Protein AF-A0A397CL98-F1 (afdb_monomer)

Solvent-accessible surface area (backbone atoms only — not comparable to full-atom values): 9463 Å² total; per-residue (Å²): 131,86,82,79,56,64,65,57,52,52,51,52,53,51,54,53,50,52,51,52,50,52,53,60,69,36,34,43,101,86,71,46,65,64,51,62,46,59,62,21,49,86,88,75,56,72,66,56,53,56,54,52,72,75,41,52,85,36,77,77,24,43,68,88,58,95,67,61,66,37,51,38,57,26,44,40,33,46,74,72,72,48,72,90,75,90,70,46,48,101,85,51,14,44,24,56,28,66,40,24,61,66,51,44,33,67,47,79,91,49,62,74,60,44,72,72,39,80,72,48,70,51,60,82,86,41,65,83,42,40,43,97,54,18,61,32,94,78,51,77,39,61,12,85,70,87,53,71,67,50,51,44,57,73,71,70,69,120

pLDDT: mean 80.22, std 13.18, range [47.88, 97.62]

Secondary structure (DSSP, 8-state):
-----HHHHHHHHHHHHHHHHHHHHHB-TTS-B----STT-----HHHHHHHHTTTTSGGG-TTS---HHHHHHHHHHHTT--PPP---TT--BSEESS-HHHHHHS---HHHHHHSTTS---SS-----GGGSB-TT--EESS-S-HHHHHHHHT--

InterPro domains:
  IPR026050 C1GALT1/C1GALT1-specific chaperone 1 [PTHR23033] (35-146)

Sequence (158 aa):
MPRDYRLLIILFIALTMSLQHQIESAKSGTGGLYYTPGGGGYAFNAAYLSAITQVLDEPFCIPNAVVPDDWAVSFCMLHLQVVPQDTRDGVGRERFHQYSPEQVYYWPNDTDVLDRQNWHSDHVGIGWKNGSECCAADSVTFHYVHDMALVEAYLYNT

Radius of gyration: 19.06 Å; Cα contacts (8 Å, |Δi|>4): 193; chains: 1; bounding box: 42×46×55 Å

Mean predicted aligned error: 8.16 Å

Structure (mmCIF, N/CA/C/O backbone):
data_AF-A0A397CL98-F1
#
_entry.id   AF-A0A397CL98-F1
#
loop_
_atom_site.group_PDB
_atom_site.id
_atom_site.type_symbol
_atom_site.label_atom_id
_atom_site.label_alt_id
_atom_site.label_comp_id
_atom_site.label_asym_id
_atom_site.label_entity_id
_atom_site.label_seq_id
_atom_site.pdbx_PDB_ins_code
_atom_site.Cartn_x
_atom_site.Cartn_y
_atom_site.Cartn_z
_atom_site.occupancy
_atom_site.B_iso_or_equiv
_atom_site.auth_seq_id
_atom_site.auth_comp_id
_atom_site.auth_asym_id
_atom_site.auth_atom_id
_atom_site.pdbx_PDB_model_num
ATOM 1 N N . MET A 1 1 ? -23.440 32.693 29.948 1.00 47.88 1 MET A N 1
ATOM 2 C CA . MET A 1 1 ? -23.201 31.282 30.321 1.00 47.88 1 MET A CA 1
ATOM 3 C C . MET A 1 1 ? -21.717 30.996 30.148 1.00 47.88 1 MET A C 1
ATOM 5 O O . MET A 1 1 ? -21.224 31.246 29.053 1.00 47.88 1 MET A O 1
ATOM 9 N N . PRO A 1 2 ? -20.986 30.559 31.185 1.00 56.22 2 PRO A N 1
ATOM 10 C CA . PRO A 1 2 ? -19.612 30.105 31.008 1.00 56.22 2 PRO A CA 1
ATOM 11 C C . PRO A 1 2 ? -19.619 28.793 30.213 1.00 56.22 2 PRO A C 1
ATOM 13 O O . PRO A 1 2 ? -20.381 27.884 30.536 1.00 56.22 2 PRO A O 1
ATOM 16 N N . ARG A 1 3 ? -18.812 28.706 29.152 1.00 63.59 3 ARG A N 1
ATOM 17 C CA . ARG A 1 3 ? -18.577 27.446 28.436 1.00 63.59 3 ARG A CA 1
ATOM 18 C C . ARG A 1 3 ? -17.635 26.600 29.289 1.00 63.59 3 ARG A C 1
ATOM 20 O O . ARG A 1 3 ? -16.502 27.009 29.531 1.00 63.59 3 ARG A O 1
ATOM 27 N N . ASP A 1 4 ? -18.120 25.467 29.782 1.00 72.75 4 ASP A N 1
ATOM 28 C CA . ASP A 1 4 ? -17.290 24.494 30.485 1.00 72.75 4 ASP A CA 1
ATOM 29 C C . ASP A 1 4 ? -16.466 23.704 29.460 1.00 72.75 4 ASP A C 1
ATOM 31 O O . ASP A 1 4 ? -16.960 22.803 28.785 1.00 72.75 4 ASP A O 1
ATOM 35 N N . TYR A 1 5 ? -15.201 24.091 29.306 1.00 79.81 5 TYR A N 1
ATOM 36 C CA . TYR A 1 5 ? -14.266 23.446 28.384 1.00 79.81 5 TYR A CA 1
ATOM 37 C C . TYR A 1 5 ? -13.612 22.188 28.971 1.00 79.81 5 TYR A C 1
ATOM 39 O O . TYR A 1 5 ? -12.845 21.531 28.271 1.00 79.81 5 TYR A O 1
ATOM 47 N N . ARG A 1 6 ? -13.889 21.816 30.230 1.00 77.62 6 ARG A N 1
ATOM 48 C CA . ARG A 1 6 ? -13.244 20.654 30.868 1.00 77.62 6 ARG A CA 1
ATOM 49 C C . ARG A 1 6 ? -13.551 19.357 30.132 1.00 77.62 6 ARG A C 1
ATOM 51 O O . ARG A 1 6 ? -12.647 18.559 29.914 1.00 77.62 6 ARG A O 1
ATOM 58 N N . LEU A 1 7 ? -14.798 19.179 29.696 1.00 72.75 7 LEU A N 1
ATOM 59 C CA . LEU A 1 7 ? -15.212 17.989 28.953 1.00 72.75 7 LEU A CA 1
ATOM 60 C C . LEU A 1 7 ? -14.533 17.912 27.575 1.00 72.75 7 LEU A C 1
ATOM 62 O O . LEU A 1 7 ? -14.081 16.846 27.178 1.00 72.75 7 LEU A O 1
ATOM 66 N N . LEU A 1 8 ? -14.393 19.053 26.890 1.00 72.31 8 LEU A N 1
ATOM 67 C CA . LEU A 1 8 ? -13.680 19.166 25.612 1.00 72.31 8 LEU A CA 1
ATOM 68 C C . LEU A 1 8 ? -12.190 18.828 25.750 1.00 72.31 8 LEU A C 1
ATOM 70 O O . LEU A 1 8 ? -11.649 18.106 24.919 1.00 72.31 8 LEU A O 1
ATOM 74 N N . ILE A 1 9 ? -11.539 19.309 26.813 1.00 73.50 9 ILE A N 1
ATOM 75 C CA . ILE A 1 9 ? -10.124 19.019 27.084 1.00 73.50 9 ILE A CA 1
ATOM 76 C C . ILE A 1 9 ? -9.924 17.526 27.372 1.00 73.50 9 ILE A C 1
ATOM 78 O O . ILE A 1 9 ? -9.005 16.919 26.829 1.00 73.50 9 ILE A O 1
ATOM 82 N N . ILE A 1 10 ? -10.797 16.915 28.180 1.00 73.50 10 ILE A N 1
ATOM 83 C CA . ILE A 1 10 ? -10.727 15.479 28.489 1.00 73.50 10 ILE A CA 1
ATOM 84 C C . ILE A 1 10 ? -10.936 14.635 27.224 1.00 73.50 10 ILE A C 1
ATOM 86 O O . ILE A 1 10 ? -10.177 13.694 26.999 1.00 73.50 10 ILE A O 1
ATOM 90 N N . LEU A 1 11 ? -11.910 14.988 26.375 1.00 70.31 11 LEU A N 1
ATOM 91 C CA . LEU A 1 11 ? -12.154 14.283 25.112 1.00 70.31 11 LEU A CA 1
ATOM 92 C C . LEU A 1 11 ? -10.944 14.361 24.173 1.00 70.31 11 LEU A C 1
ATOM 94 O O . LEU A 1 11 ? -10.556 13.359 23.580 1.00 70.31 11 LEU A O 1
ATOM 98 N N . PHE A 1 12 ? -10.332 15.543 24.064 1.00 74.12 12 PHE A N 1
ATOM 99 C CA . PHE A 1 12 ? -9.160 15.749 23.219 1.00 74.12 12 PHE A CA 1
ATOM 100 C C . PHE A 1 12 ? -7.965 14.913 23.693 1.00 74.12 12 PHE A C 1
ATOM 102 O O . PHE A 1 12 ? -7.323 14.256 22.881 1.00 74.12 12 PHE A O 1
ATOM 109 N N . ILE A 1 13 ? -7.704 14.875 25.005 1.00 71.50 13 ILE A N 1
ATOM 110 C CA . ILE A 1 13 ? -6.638 14.044 25.588 1.00 71.50 13 ILE A CA 1
ATOM 111 C C . ILE A 1 13 ? -6.911 12.550 25.353 1.00 71.50 13 ILE A C 1
ATOM 113 O O . ILE A 1 13 ? -6.000 11.802 25.012 1.00 71.50 13 ILE A O 1
ATOM 117 N N . ALA A 1 14 ? -8.158 12.098 25.502 1.00 71.75 14 ALA A N 1
ATOM 118 C CA . ALA A 1 14 ? -8.506 10.695 25.282 1.00 71.75 14 ALA A CA 1
ATOM 119 C C . ALA A 1 14 ? -8.302 10.264 23.816 1.00 71.75 14 ALA A C 1
ATOM 121 O O . ALA A 1 14 ? -7.757 9.189 23.561 1.00 71.75 14 ALA A O 1
ATOM 122 N N . LEU A 1 15 ? -8.684 11.114 22.857 1.00 70.50 15 LEU A N 1
ATOM 123 C CA . LEU A 1 15 ? -8.488 10.859 21.426 1.00 70.50 15 LEU A CA 1
ATOM 124 C C . LEU A 1 15 ? -7.002 10.796 21.053 1.00 70.50 15 LEU A C 1
ATOM 126 O O . LEU A 1 15 ? -6.589 9.886 20.336 1.00 70.50 15 LEU A O 1
ATOM 130 N N . THR A 1 16 ? -6.181 11.715 21.570 1.00 74.06 16 THR A N 1
ATOM 131 C CA . THR A 1 16 ? -4.738 11.714 21.285 1.00 74.06 16 THR A CA 1
ATOM 132 C C . THR A 1 16 ? -4.028 10.518 21.913 1.00 74.06 16 THR A C 1
ATOM 134 O O . THR A 1 16 ? -3.159 9.927 21.276 1.00 74.06 16 THR A O 1
ATOM 137 N N . MET A 1 17 ? -4.428 10.098 23.117 1.00 77.44 17 MET A N 1
ATOM 138 C CA . MET A 1 17 ? -3.903 8.881 23.744 1.00 77.44 17 MET A CA 1
ATOM 139 C C . MET A 1 17 ? -4.281 7.613 22.971 1.00 77.44 17 MET A C 1
ATOM 141 O O . MET A 1 17 ? -3.441 6.731 22.807 1.00 77.44 17 MET A O 1
ATOM 145 N N . SER A 1 18 ? -5.523 7.523 22.483 1.00 75.62 18 SER A N 1
ATOM 146 C CA . SER A 1 18 ? -5.988 6.393 21.672 1.00 75.62 18 SER A CA 1
ATOM 147 C C . SER A 1 18 ? -5.204 6.279 20.364 1.00 75.62 18 SER A C 1
ATOM 149 O O . SER A 1 18 ? -4.718 5.196 20.044 1.00 75.62 18 SER A O 1
ATOM 151 N N . LEU A 1 19 ? -5.004 7.400 19.664 1.00 79.50 19 LEU A N 1
ATOM 152 C CA . LEU A 1 19 ? -4.191 7.442 18.453 1.00 79.50 19 LEU A CA 1
ATOM 153 C C . LEU A 1 19 ? -2.742 7.029 18.730 1.00 79.50 19 LEU A C 1
ATOM 155 O O . LEU A 1 19 ? -2.212 6.171 18.030 1.00 79.50 19 LEU A O 1
ATOM 159 N N . GLN A 1 20 ? -2.111 7.593 19.766 1.00 81.75 20 GLN A N 1
ATOM 160 C CA . GLN A 1 20 ? -0.733 7.241 20.107 1.00 81.75 20 GLN A CA 1
ATOM 161 C C . GLN A 1 20 ? -0.606 5.745 20.400 1.00 81.75 20 GLN A C 1
ATOM 163 O O . GLN A 1 20 ? 0.333 5.113 19.934 1.00 81.75 20 GLN A O 1
ATOM 168 N N . HIS A 1 21 ? -1.563 5.164 21.127 1.00 83.88 21 HIS A N 1
ATOM 169 C CA . HIS A 1 21 ? -1.554 3.736 21.417 1.00 83.88 21 HIS A CA 1
ATOM 170 C C . HIS A 1 21 ? -1.635 2.873 20.150 1.00 83.88 21 HIS A C 1
ATOM 172 O O . HIS A 1 21 ? -0.887 1.904 20.058 1.00 83.88 21 HIS A O 1
ATOM 178 N N . GLN A 1 22 ? -2.477 3.234 19.171 1.00 80.62 22 GLN A N 1
ATOM 179 C CA . GLN A 1 22 ? -2.541 2.514 17.888 1.00 80.62 22 GLN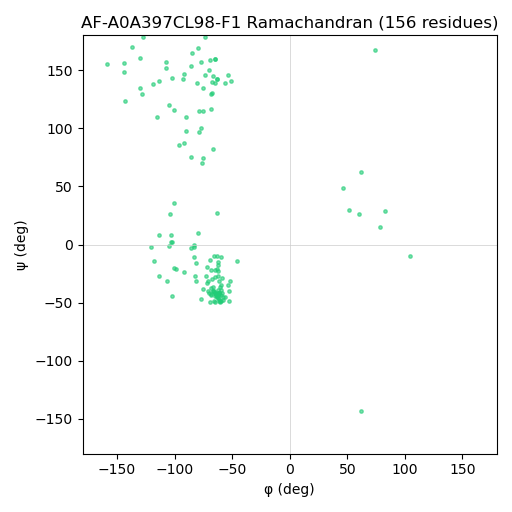 A CA 1
ATOM 180 C C . GLN A 1 22 ? -1.259 2.670 17.067 1.00 80.62 22 GLN A C 1
ATOM 182 O O . GLN A 1 22 ? -0.771 1.708 16.487 1.00 80.62 22 GLN A O 1
ATOM 187 N N . ILE A 1 23 ? -0.668 3.865 17.056 1.00 78.38 23 ILE A N 1
ATOM 188 C CA . ILE A 1 23 ? 0.617 4.086 16.389 1.00 78.38 23 ILE A CA 1
ATOM 189 C C . ILE A 1 23 ? 1.696 3.210 17.035 1.00 78.38 23 ILE A C 1
ATOM 191 O O . ILE A 1 23 ? 2.436 2.542 16.324 1.00 78.38 23 ILE A O 1
ATOM 195 N N . GLU A 1 24 ? 1.789 3.172 18.367 1.00 80.69 24 GLU A N 1
ATOM 196 C CA . GLU A 1 24 ? 2.771 2.324 19.053 1.00 80.69 24 GLU A CA 1
ATOM 197 C C . GLU A 1 24 ? 2.501 0.824 18.861 1.00 80.69 24 GLU A C 1
ATOM 199 O O . GLU A 1 24 ? 3.454 0.062 18.732 1.00 80.69 24 GLU A O 1
ATOM 204 N N . SER A 1 25 ? 1.238 0.380 18.823 1.00 78.50 25 SER A N 1
ATOM 205 C CA . SER A 1 25 ? 0.904 -1.037 18.600 1.00 78.50 25 SER A CA 1
ATOM 206 C C . SER A 1 25 ? 1.192 -1.486 17.166 1.00 78.50 25 SER A C 1
ATOM 208 O O . SER A 1 25 ? 1.558 -2.639 16.946 1.00 78.50 25 SER A O 1
ATOM 210 N N . ALA A 1 26 ? 1.057 -0.575 16.202 1.00 74.25 26 ALA A N 1
ATOM 211 C CA . ALA A 1 26 ? 1.360 -0.818 14.802 1.00 74.25 26 ALA A CA 1
ATOM 212 C C . ALA A 1 26 ? 2.848 -0.648 14.467 1.00 74.25 26 ALA A C 1
ATOM 214 O O . ALA A 1 26 ? 3.268 -1.033 13.375 1.00 74.25 26 ALA A O 1
ATOM 215 N N . LYS A 1 27 ? 3.667 -0.096 15.371 1.00 72.81 27 LYS A N 1
ATOM 216 C CA . LYS A 1 27 ? 5.118 -0.057 15.173 1.00 72.81 27 LYS A CA 1
ATOM 217 C C . LYS A 1 27 ? 5.702 -1.465 15.233 1.00 72.81 27 LYS A C 1
ATOM 219 O O . LYS A 1 27 ? 5.503 -2.226 16.176 1.00 72.81 27 LYS A O 1
ATOM 224 N N . SER A 1 28 ? 6.501 -1.781 14.229 1.00 64.56 28 SER A N 1
ATOM 225 C CA . SER A 1 28 ? 7.430 -2.900 14.244 1.00 64.56 28 SER A CA 1
ATOM 226 C C . SER A 1 28 ? 8.525 -2.689 15.296 1.00 64.56 28 SER A C 1
ATOM 228 O O . SER A 1 28 ? 8.832 -1.563 15.694 1.00 64.56 28 SER A O 1
ATOM 230 N N . GLY A 1 29 ? 9.176 -3.780 15.712 1.00 59.88 29 GLY A N 1
ATOM 231 C CA . GLY A 1 29 ? 10.302 -3.734 16.654 1.00 59.88 29 GLY A CA 1
ATOM 232 C C . GLY A 1 29 ? 11.512 -2.914 16.175 1.00 59.88 29 GLY A C 1
ATOM 233 O O . GLY A 1 29 ? 12.404 -2.644 16.974 1.00 59.88 29 GLY A O 1
ATOM 234 N N . THR A 1 30 ? 11.539 -2.508 14.900 1.00 56.53 30 THR A N 1
ATOM 235 C CA . THR A 1 30 ? 12.576 -1.671 14.277 1.00 56.53 30 THR A CA 1
ATOM 236 C C . THR A 1 30 ? 12.136 -0.219 14.042 1.00 56.53 30 THR A C 1
ATOM 238 O O . THR A 1 30 ? 12.950 0.583 13.599 1.00 56.53 30 THR A O 1
ATOM 241 N N . GLY A 1 31 ? 10.896 0.157 14.386 1.00 55.34 31 GLY A N 1
ATOM 242 C CA . GLY A 1 31 ? 10.434 1.553 14.411 1.00 55.34 31 GLY A CA 1
ATOM 243 C C . GLY A 1 31 ? 9.532 2.002 13.252 1.00 55.34 31 GLY A C 1
ATOM 244 O O . GLY A 1 31 ? 8.938 3.074 13.365 1.00 55.34 31 GLY A O 1
ATOM 245 N N . GLY A 1 32 ? 9.365 1.195 12.195 1.00 64.00 32 GLY A N 1
ATOM 246 C CA . GLY A 1 32 ? 8.421 1.455 11.090 1.00 64.00 32 GLY A CA 1
ATOM 247 C C . GLY A 1 32 ? 7.002 0.948 11.383 1.00 64.00 32 GLY A C 1
ATOM 248 O O . GLY A 1 32 ? 6.850 0.011 12.166 1.00 64.00 32 GLY A O 1
ATOM 249 N N . LEU A 1 33 ? 5.966 1.541 10.779 1.00 69.19 33 LEU A N 1
ATOM 250 C CA . LEU A 1 33 ? 4.567 1.104 10.939 1.00 69.19 33 LEU A CA 1
ATOM 251 C C . LEU A 1 33 ? 4.238 -0.097 10.038 1.00 69.19 33 LEU A C 1
ATOM 253 O O . LEU A 1 33 ? 4.604 -0.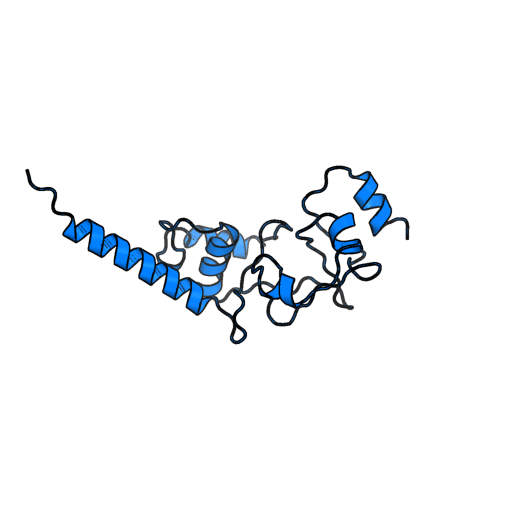111 8.869 1.00 69.19 33 LEU A O 1
ATOM 257 N N . TYR A 1 34 ? 3.481 -1.065 10.553 1.00 72.81 34 TYR A N 1
ATOM 258 C CA . TYR A 1 34 ? 2.885 -2.133 9.749 1.00 72.81 34 TYR A CA 1
ATOM 259 C C . TYR A 1 34 ? 1.628 -1.627 9.034 1.00 72.81 34 TYR A C 1
ATOM 261 O O . TYR A 1 34 ? 0.543 -1.603 9.612 1.00 72.81 34 TYR A O 1
ATOM 269 N N . TYR A 1 35 ? 1.753 -1.224 7.772 1.00 80.12 35 TYR A N 1
ATOM 270 C CA . TYR A 1 35 ? 0.608 -0.813 6.960 1.00 80.12 35 TYR A CA 1
ATOM 271 C C . TYR A 1 35 ? 0.917 -0.911 5.465 1.00 80.12 35 TYR A C 1
ATOM 273 O O . TYR A 1 35 ? 2.072 -0.815 5.064 1.00 80.12 35 TYR A O 1
ATOM 281 N N . THR A 1 36 ? -0.110 -1.069 4.629 1.00 83.06 36 THR A N 1
ATOM 282 C CA . THR A 1 36 ? 0.044 -1.049 3.164 1.00 83.06 36 THR A CA 1
ATOM 283 C C . THR A 1 36 ? -0.117 0.371 2.620 1.00 83.06 36 THR A C 1
ATOM 285 O O . THR A 1 36 ? -1.251 0.850 2.616 1.00 83.06 36 THR A O 1
ATOM 288 N N . PRO A 1 37 ? 0.942 1.038 2.126 1.00 82.00 37 PRO A N 1
ATOM 289 C CA . PRO A 1 37 ? 0.834 2.421 1.668 1.00 82.00 37 PRO A CA 1
ATOM 290 C C . PRO A 1 37 ? -0.088 2.570 0.451 1.00 82.00 37 PRO A C 1
ATOM 292 O O . PRO A 1 37 ? -0.072 1.749 -0.470 1.00 82.00 37 PRO A O 1
ATOM 295 N N . GLY A 1 38 ? -0.902 3.626 0.441 1.00 86.69 38 GLY A N 1
ATOM 296 C CA . GLY A 1 38 ? -2.018 3.774 -0.496 1.00 86.69 38 GLY A CA 1
ATOM 297 C C . GLY A 1 38 ? -1.645 4.078 -1.951 1.00 86.69 38 GLY A C 1
ATOM 298 O O . GLY A 1 38 ? -2.396 3.702 -2.846 1.00 86.69 38 GLY A O 1
ATOM 299 N N . GLY A 1 39 ? -0.498 4.709 -2.224 1.00 87.19 39 GLY A N 1
ATOM 300 C CA . GLY A 1 39 ? -0.140 5.187 -3.570 1.00 87.19 39 GLY A CA 1
ATOM 301 C C . GLY A 1 39 ? -0.030 4.069 -4.611 1.00 87.19 39 GLY A C 1
ATOM 302 O O . GLY A 1 39 ? -0.645 4.140 -5.673 1.00 87.19 39 GLY A O 1
ATOM 303 N N . GLY A 1 40 ? 0.685 2.990 -4.288 1.00 87.62 40 GLY A N 1
ATOM 304 C CA . GLY A 1 40 ? 0.760 1.793 -5.134 1.00 87.62 40 GLY A CA 1
ATOM 305 C C . GLY A 1 40 ? -0.550 1.004 -5.187 1.00 87.62 40 GLY A C 1
ATOM 306 O O . GLY A 1 40 ? -0.726 0.153 -6.056 1.00 87.62 40 GLY A O 1
ATOM 307 N N . GLY A 1 41 ? -1.490 1.297 -4.291 1.00 89.81 41 GLY A N 1
ATOM 308 C CA . GLY A 1 41 ? -2.716 0.539 -4.108 1.00 89.81 41 GLY A CA 1
ATOM 309 C C . GLY A 1 41 ? -2.492 -0.802 -3.409 1.00 89.81 41 GLY A C 1
ATOM 310 O O . GLY A 1 41 ? -1.377 -1.298 -3.255 1.00 89.81 41 GLY A O 1
ATOM 311 N N . TYR A 1 42 ? -3.595 -1.403 -2.982 1.00 89.25 42 TYR A N 1
ATOM 312 C CA . TYR A 1 42 ? -3.636 -2.707 -2.332 1.00 89.25 42 TYR A CA 1
ATOM 313 C C . TYR A 1 42 ? -4.901 -3.453 -2.765 1.00 89.25 42 TYR A C 1
ATOM 315 O O . TYR A 1 42 ? -5.890 -2.850 -3.185 1.00 89.25 42 TYR A O 1
ATOM 323 N N . ALA A 1 43 ? -4.869 -4.783 -2.686 1.00 91.31 43 ALA A N 1
ATOM 324 C CA . ALA A 1 43 ? -5.971 -5.641 -3.103 1.00 91.31 43 ALA A CA 1
ATOM 325 C C . ALA A 1 43 ? -6.505 -6.461 -1.928 1.00 91.31 43 ALA A C 1
ATOM 327 O O . ALA A 1 43 ? -5.742 -7.030 -1.147 1.00 91.31 43 ALA A O 1
ATOM 328 N N . PHE A 1 44 ? -7.830 -6.569 -1.846 1.00 91.75 44 PHE A N 1
ATOM 329 C CA . PHE A 1 44 ? -8.521 -7.346 -0.823 1.00 91.75 44 PHE A CA 1
ATOM 330 C C . PHE A 1 44 ? -9.246 -8.530 -1.445 1.00 91.75 44 PHE A C 1
ATOM 332 O O . PHE A 1 44 ? -9.875 -8.415 -2.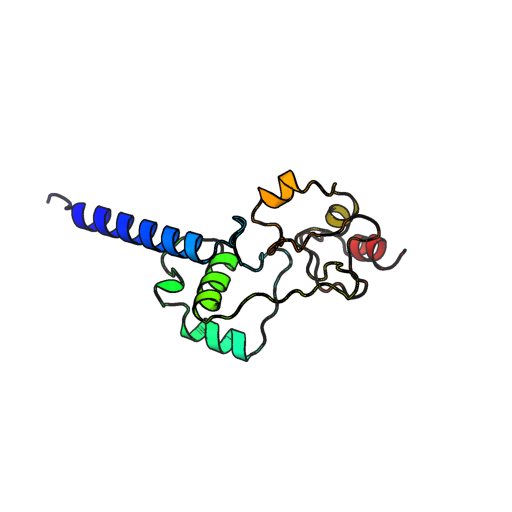496 1.00 91.75 44 PHE A O 1
ATOM 339 N N . ASN A 1 45 ? -9.216 -9.669 -0.756 1.00 94.62 45 ASN A N 1
ATOM 340 C CA . ASN A 1 45 ? -10.182 -10.726 -1.023 1.00 94.62 45 ASN A CA 1
ATOM 341 C C . ASN A 1 45 ? -11.524 -10.396 -0.336 1.00 94.62 45 ASN A C 1
ATOM 343 O O . ASN A 1 45 ? -11.622 -9.496 0.502 1.00 94.62 45 ASN A O 1
ATOM 347 N N . ALA A 1 46 ? -12.573 -11.150 -0.668 1.00 97.50 46 ALA A N 1
ATOM 348 C CA . ALA A 1 46 ? -13.904 -10.918 -0.108 1.00 97.50 46 ALA A CA 1
ATOM 349 C C . ALA A 1 46 ? -13.959 -11.087 1.424 1.00 97.50 46 ALA A C 1
ATOM 351 O O . ALA A 1 46 ? -14.734 -10.402 2.086 1.00 97.50 46 ALA A O 1
ATOM 352 N N . ALA A 1 47 ? -13.134 -11.973 1.994 1.00 97.12 47 ALA A N 1
ATOM 353 C CA . ALA A 1 47 ? -13.084 -12.191 3.439 1.00 97.12 47 ALA A CA 1
ATOM 354 C C . ALA A 1 47 ? -12.498 -10.978 4.175 1.00 97.12 47 ALA A C 1
ATOM 356 O O . ALA A 1 47 ? -13.059 -10.551 5.178 1.00 97.12 47 ALA A O 1
ATOM 357 N N . TYR A 1 48 ? -11.428 -10.387 3.640 1.00 95.75 48 TYR A N 1
ATOM 358 C CA . TYR A 1 48 ? -10.825 -9.163 4.156 1.00 95.75 48 TYR A CA 1
ATOM 359 C C . TYR A 1 48 ? -11.829 -8.009 4.107 1.00 95.75 48 TYR A C 1
ATOM 361 O O . TYR A 1 48 ? -12.056 -7.353 5.120 1.00 95.75 48 TYR A O 1
ATOM 369 N N . LEU A 1 49 ? -12.485 -7.800 2.958 1.00 95.75 49 LEU A N 1
ATOM 370 C CA . LEU A 1 49 ? -13.485 -6.738 2.803 1.00 95.75 49 LEU A CA 1
ATOM 371 C C . LEU A 1 49 ? -14.680 -6.929 3.757 1.00 95.75 49 LEU A C 1
ATOM 373 O O . LEU A 1 49 ? -15.156 -5.980 4.376 1.00 95.75 49 LEU A O 1
ATOM 377 N N . SER A 1 50 ? -15.150 -8.166 3.913 1.00 97.62 50 SER A N 1
ATOM 378 C CA . SER A 1 50 ? -16.213 -8.490 4.868 1.00 97.62 50 SER A CA 1
ATOM 379 C C . SER A 1 50 ? -15.786 -8.213 6.311 1.00 97.62 50 SER A C 1
ATOM 381 O O . SER A 1 50 ? -16.558 -7.642 7.074 1.00 97.62 50 SER A O 1
ATOM 383 N N . ALA A 1 51 ? -14.558 -8.577 6.688 1.00 97.19 51 ALA A N 1
ATOM 384 C CA . ALA A 1 51 ? -14.046 -8.361 8.036 1.00 97.19 51 ALA A CA 1
ATOM 385 C C . ALA A 1 51 ? -13.893 -6.870 8.362 1.00 97.19 51 ALA A C 1
ATOM 387 O O . ALA A 1 51 ? -14.399 -6.424 9.388 1.00 97.19 51 ALA A O 1
ATOM 388 N N . ILE A 1 52 ? -13.260 -6.087 7.479 1.00 95.75 52 ILE A N 1
ATOM 389 C CA . ILE A 1 52 ? -13.011 -4.667 7.753 1.00 95.75 52 ILE A CA 1
ATOM 390 C C . ILE A 1 52 ? -14.313 -3.874 7.884 1.00 95.75 52 ILE A C 1
ATOM 392 O O . ILE A 1 52 ? -14.465 -3.099 8.820 1.00 95.75 52 ILE A O 1
ATOM 396 N N . THR A 1 53 ? -15.296 -4.121 7.011 1.00 96.00 53 THR A N 1
ATOM 397 C CA . THR A 1 53 ? -16.585 -3.402 7.034 1.00 96.00 53 THR A CA 1
ATOM 398 C C . THR A 1 53 ? -17.393 -3.626 8.312 1.00 96.00 53 THR A C 1
ATOM 400 O O . THR A 1 53 ? -18.230 -2.793 8.644 1.00 96.00 53 THR A O 1
ATOM 403 N N . GLN A 1 54 ? -17.134 -4.710 9.047 1.00 97.31 54 GLN A N 1
ATOM 404 C CA . GLN A 1 54 ? -17.787 -4.994 10.327 1.00 97.31 54 GLN A CA 1
ATOM 405 C C . GLN A 1 54 ? -17.170 -4.236 11.505 1.00 97.31 54 GLN A C 1
ATOM 407 O O . GLN A 1 54 ? -17.796 -4.172 12.558 1.00 97.31 54 GLN A O 1
ATOM 412 N N . VAL A 1 55 ? -15.961 -3.686 11.348 1.00 96.56 55 VAL A N 1
ATOM 413 C CA . VAL A 1 55 ? -15.198 -3.092 12.455 1.00 96.56 55 VAL A CA 1
ATOM 414 C C . VAL A 1 55 ? -14.856 -1.617 12.262 1.00 96.56 55 VAL A C 1
ATOM 416 O O . VAL A 1 55 ? -14.281 -1.029 13.166 1.00 96.56 55 VAL A O 1
ATOM 419 N N . LEU A 1 56 ? -15.209 -0.995 11.129 1.00 94.12 56 LEU A N 1
ATOM 420 C CA . LEU A 1 56 ? -14.830 0.397 10.822 1.00 94.12 56 LEU A CA 1
ATOM 421 C C . LEU A 1 56 ? -15.208 1.405 11.923 1.00 94.12 56 LEU A C 1
ATOM 423 O O . LEU A 1 56 ? -14.455 2.345 12.159 1.00 94.12 56 LEU A O 1
ATOM 427 N N . ASP A 1 57 ? -16.333 1.196 12.610 1.00 94.25 57 ASP A N 1
ATOM 428 C CA . ASP A 1 57 ? -16.811 2.078 13.684 1.00 94.25 57 ASP A CA 1
ATOM 429 C C . ASP A 1 57 ? -16.213 1.749 15.068 1.00 94.25 57 ASP A C 1
ATOM 431 O O . ASP A 1 57 ? -16.481 2.447 16.052 1.00 94.25 57 ASP A O 1
ATOM 435 N N . GLU A 1 58 ? -15.401 0.695 15.177 1.00 94.19 58 GLU A N 1
ATOM 436 C CA . GLU A 1 58 ? -14.818 0.276 16.447 1.00 94.19 58 GLU A CA 1
ATOM 437 C C . GLU A 1 58 ? -13.702 1.229 16.905 1.00 94.19 58 GLU A C 1
ATOM 439 O O . GLU A 1 58 ? -12.921 1.730 16.092 1.00 94.19 58 GLU A O 1
ATOM 444 N N . PRO A 1 59 ? -13.524 1.463 18.219 1.00 89.88 59 PRO A N 1
ATOM 445 C CA . PRO A 1 59 ? -12.523 2.410 18.713 1.00 89.88 59 PRO A CA 1
ATOM 446 C C . PRO A 1 59 ? -11.079 2.100 18.293 1.00 89.88 59 PRO A C 1
ATOM 448 O O . PRO A 1 59 ? -10.272 3.020 18.160 1.00 89.88 59 PRO A O 1
ATOM 451 N N . PHE A 1 60 ? -10.735 0.825 18.073 1.00 88.19 60 PHE A N 1
ATOM 452 C CA . PHE A 1 60 ? -9.401 0.434 17.599 1.00 88.19 60 PHE A CA 1
ATOM 453 C C . PHE A 1 60 ? -9.150 0.806 16.129 1.00 88.19 60 PHE A C 1
ATOM 455 O O . PHE A 1 60 ? -7.996 0.941 15.737 1.00 88.19 60 PHE A O 1
ATOM 462 N N . CYS A 1 61 ? -10.210 1.045 15.353 1.00 90.75 61 CYS A N 1
ATOM 463 C CA . CYS A 1 61 ? -10.163 1.600 14.001 1.00 90.75 61 CYS A CA 1
ATOM 464 C C . CYS A 1 61 ? -10.070 3.130 13.970 1.00 90.75 61 CYS A C 1
ATOM 466 O O . CYS A 1 61 ? -10.012 3.711 12.891 1.00 90.75 61 CYS A O 1
ATOM 468 N N . ILE A 1 62 ? -10.056 3.791 15.137 1.00 89.44 62 ILE A N 1
ATOM 469 C CA . ILE A 1 62 ? -9.932 5.249 15.292 1.00 89.44 62 ILE A CA 1
ATOM 470 C C . ILE A 1 62 ? -10.841 6.077 14.350 1.00 89.44 62 ILE A C 1
ATOM 472 O O . ILE A 1 62 ? -10.382 7.067 13.781 1.00 89.44 62 ILE A O 1
ATOM 476 N N . PRO A 1 63 ? -12.151 5.768 14.238 1.00 89.62 63 PRO A N 1
ATOM 477 C CA . PRO A 1 63 ? -13.053 6.351 13.229 1.00 89.62 63 PRO A CA 1
ATOM 478 C C . PRO A 1 63 ? -13.235 7.872 13.328 1.00 89.62 63 PRO A C 1
ATOM 480 O O . PRO A 1 63 ? -13.697 8.516 12.392 1.00 89.62 63 PRO A O 1
ATOM 483 N N . ASN A 1 64 ? -12.887 8.461 14.474 1.00 88.50 64 ASN A N 1
ATOM 484 C CA . ASN A 1 64 ? -13.009 9.895 14.734 1.00 88.50 64 ASN A CA 1
ATOM 485 C C . ASN A 1 64 ? -11.665 10.641 14.654 1.00 88.50 64 ASN A C 1
ATOM 487 O O . ASN A 1 64 ? -11.614 11.839 14.942 1.00 88.50 64 ASN A O 1
ATOM 491 N N . ALA A 1 65 ? -10.571 9.948 14.326 1.00 87.19 65 ALA A N 1
ATOM 492 C CA . ALA A 1 65 ? -9.258 10.553 14.152 1.00 87.19 65 ALA A CA 1
ATOM 493 C C . ALA A 1 65 ? -9.035 10.952 12.687 1.00 87.19 65 ALA A C 1
ATOM 495 O O . ALA A 1 65 ? -9.480 10.276 11.766 1.00 87.19 65 ALA A O 1
ATOM 496 N N . VAL A 1 66 ? -8.298 12.044 12.470 1.00 87.69 66 VAL A N 1
ATOM 497 C CA . VAL A 1 66 ? -7.813 12.415 11.135 1.00 87.69 66 VAL A CA 1
ATOM 498 C C . VAL A 1 66 ? -6.456 11.756 10.939 1.00 87.69 66 VAL A C 1
ATOM 500 O O . VAL A 1 66 ? -5.439 12.253 11.422 1.00 87.69 66 VAL A O 1
ATOM 503 N N . VAL A 1 67 ? -6.462 10.615 10.261 1.00 85.88 67 VAL A N 1
ATOM 504 C CA . VAL A 1 67 ? -5.274 9.837 9.898 1.00 85.88 67 VAL A CA 1
ATOM 505 C C . VAL A 1 67 ? -5.312 9.500 8.407 1.00 85.88 67 VAL A C 1
ATOM 507 O O . VAL A 1 67 ? -6.390 9.566 7.810 1.00 85.88 67 VAL A O 1
ATOM 510 N N . PRO A 1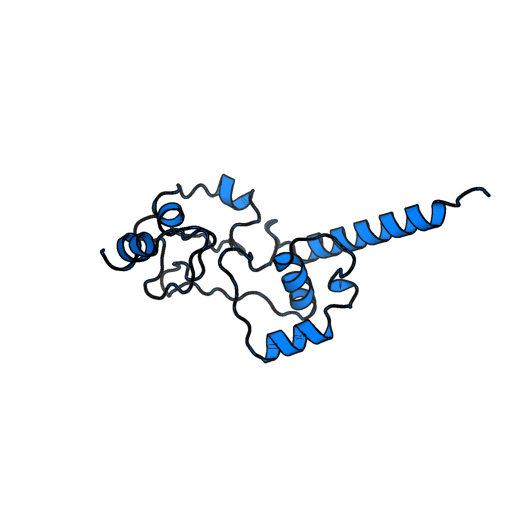 68 ? -4.169 9.145 7.796 1.00 87.31 68 PRO A N 1
ATOM 511 C CA . PRO A 1 68 ? -4.163 8.515 6.481 1.00 87.31 68 PRO A CA 1
ATOM 512 C C . PRO A 1 68 ? -5.109 7.305 6.440 1.00 87.31 68 PRO A C 1
ATOM 514 O O . PRO A 1 68 ? -5.227 6.555 7.414 1.00 87.31 68 PRO A O 1
ATOM 517 N N . ASP A 1 69 ? -5.821 7.141 5.331 1.00 89.69 69 ASP A N 1
ATOM 518 C CA . ASP A 1 69 ? -6.809 6.076 5.145 1.00 89.69 69 ASP A CA 1
ATOM 519 C C . ASP A 1 69 ? -6.159 4.687 5.133 1.00 89.69 69 ASP A C 1
ATOM 521 O O . ASP A 1 69 ? -6.664 3.754 5.757 1.00 89.69 69 ASP A O 1
ATOM 525 N N . ASP A 1 70 ? -4.997 4.569 4.498 1.00 88.88 70 ASP A N 1
ATOM 526 C CA . ASP A 1 70 ? -4.154 3.377 4.498 1.00 88.88 70 ASP A CA 1
ATOM 527 C C . ASP A 1 70 ? -3.683 2.955 5.906 1.00 88.88 70 ASP A C 1
ATOM 529 O O . ASP A 1 70 ? -3.630 1.756 6.211 1.00 88.88 70 ASP A O 1
ATOM 533 N N . TRP A 1 71 ? -3.425 3.915 6.800 1.00 86.62 71 TRP A N 1
ATOM 534 C CA . TRP A 1 71 ? -3.138 3.652 8.214 1.00 86.62 71 TRP A CA 1
ATOM 535 C C . TRP A 1 71 ? -4.379 3.140 8.936 1.00 86.62 71 TRP A C 1
ATOM 537 O O . TRP A 1 71 ? -4.305 2.112 9.606 1.00 86.62 71 TRP A O 1
ATOM 547 N N . ALA A 1 72 ? -5.521 3.818 8.783 1.00 89.50 72 ALA A N 1
ATOM 548 C CA . ALA A 1 72 ? -6.769 3.425 9.439 1.00 89.50 72 ALA A CA 1
ATOM 549 C C . ALA A 1 72 ? -7.184 1.996 9.057 1.00 89.50 72 ALA A C 1
ATOM 551 O O . ALA A 1 72 ? -7.446 1.168 9.932 1.00 89.50 72 ALA A O 1
ATOM 552 N N . VAL A 1 73 ? -7.156 1.684 7.757 1.00 91.75 73 VAL A N 1
ATOM 553 C CA . VAL A 1 73 ? -7.428 0.341 7.228 1.00 91.75 73 VAL A CA 1
ATOM 554 C C . VAL A 1 73 ? -6.492 -0.694 7.849 1.00 91.75 73 VAL A C 1
ATOM 556 O O . VAL A 1 73 ? -6.935 -1.759 8.285 1.00 91.75 73 VAL A O 1
ATOM 559 N N . SER A 1 74 ? -5.201 -0.377 7.937 1.00 88.62 74 SER A N 1
ATOM 560 C CA . SER A 1 74 ? -4.209 -1.305 8.477 1.00 88.62 74 SER A CA 1
ATOM 561 C C . SER A 1 74 ? -4.357 -1.499 9.986 1.00 88.62 74 SER A C 1
ATOM 563 O O . SER A 1 74 ? -4.288 -2.632 10.448 1.00 88.62 74 SER A O 1
ATOM 565 N N . PHE A 1 75 ? -4.641 -0.450 10.762 1.00 88.62 75 PHE A N 1
ATOM 566 C CA . PHE A 1 75 ? -4.854 -0.556 12.212 1.00 88.62 75 PHE A CA 1
ATOM 567 C C . PHE A 1 75 ? -6.059 -1.436 12.553 1.00 88.62 75 PHE A C 1
ATOM 569 O O . PHE A 1 75 ? -5.952 -2.313 13.415 1.00 88.62 75 PHE A O 1
ATOM 576 N N . CYS A 1 76 ? -7.170 -1.276 11.824 1.00 93.19 76 CYS A N 1
ATOM 577 C CA . CYS A 1 76 ? -8.331 -2.157 11.947 1.00 93.19 76 CYS A CA 1
ATOM 578 C C . CYS A 1 76 ? -7.950 -3.630 11.793 1.00 93.19 76 CYS A C 1
ATOM 580 O O . CYS A 1 76 ? -8.330 -4.481 12.597 1.00 93.19 76 CYS A O 1
ATOM 582 N N . MET A 1 77 ? -7.188 -3.937 10.746 1.00 93.44 77 MET A N 1
ATOM 583 C CA . MET A 1 77 ? -6.910 -5.315 10.356 1.00 93.44 77 MET A CA 1
ATOM 584 C C . MET A 1 77 ? -5.786 -5.935 11.182 1.00 93.44 77 MET A C 1
ATOM 586 O O . MET A 1 77 ? -5.873 -7.113 11.526 1.00 93.44 77 MET A O 1
ATOM 590 N N . LEU A 1 78 ? -4.814 -5.136 11.624 1.00 89.69 78 LEU A N 1
ATOM 591 C CA . LEU A 1 78 ? -3.825 -5.537 12.621 1.00 89.69 78 LEU A CA 1
ATOM 592 C C . LEU A 1 78 ? -4.479 -5.944 13.942 1.00 89.69 78 LEU A C 1
ATOM 594 O O . LEU A 1 78 ? -4.063 -6.937 14.540 1.00 89.69 78 LEU A O 1
ATOM 598 N N . HIS A 1 79 ? -5.525 -5.232 14.378 1.00 91.38 79 HIS A N 1
ATOM 599 C CA . HIS A 1 79 ? -6.290 -5.623 15.564 1.00 91.38 79 HIS A CA 1
ATOM 600 C C . HIS A 1 79 ? -6.930 -7.010 15.400 1.00 91.38 79 HIS A C 1
ATOM 602 O O . HIS A 1 79 ? -6.937 -7.811 16.333 1.00 91.38 79 HIS A O 1
ATOM 608 N N . LEU A 1 80 ? -7.390 -7.330 14.188 1.00 94.06 80 LEU A N 1
ATOM 609 C CA . LEU A 1 80 ? -7.895 -8.654 13.811 1.00 94.06 80 LEU A CA 1
ATOM 610 C C . LEU A 1 80 ? -6.783 -9.672 13.496 1.00 94.06 80 LEU A C 1
ATOM 612 O O . LEU A 1 80 ? -7.072 -10.761 13.004 1.00 94.06 80 LEU A O 1
ATOM 616 N N . GLN A 1 81 ? -5.520 -9.338 13.780 1.00 91.25 81 GLN A N 1
ATOM 617 C CA . GLN A 1 81 ? -4.337 -10.162 13.514 1.00 91.25 81 GLN A CA 1
ATOM 618 C C . GLN A 1 81 ? -4.129 -10.494 12.025 1.00 91.25 81 GLN A C 1
ATOM 620 O O . GLN A 1 81 ? -3.501 -11.495 11.679 1.00 91.25 81 GLN A O 1
ATOM 625 N N . VAL A 1 82 ? -4.638 -9.643 11.132 1.00 90.69 82 VAL A N 1
ATOM 626 C CA . VAL A 1 82 ? -4.437 -9.728 9.685 1.00 90.69 82 VAL A CA 1
ATOM 627 C C . VAL A 1 82 ? -3.352 -8.734 9.286 1.00 90.69 82 VAL A C 1
ATOM 629 O O . VAL A 1 82 ? -3.522 -7.524 9.411 1.00 90.69 82 VAL A O 1
ATOM 632 N N . VAL A 1 83 ? -2.233 -9.257 8.789 1.00 84.19 83 VAL A N 1
ATOM 633 C CA . VAL A 1 83 ? -1.057 -8.468 8.395 1.00 84.19 83 VAL A CA 1
ATOM 634 C C . VAL A 1 83 ? -0.907 -8.407 6.870 1.00 84.19 83 VAL A C 1
ATOM 636 O O . VAL A 1 83 ? -1.318 -9.354 6.184 1.00 84.19 83 VAL A O 1
ATOM 639 N N . PRO A 1 84 ? -0.294 -7.336 6.327 1.00 80.06 84 PRO A N 1
ATOM 640 C CA . PRO A 1 84 ? 0.108 -7.282 4.925 1.00 80.06 84 PRO A CA 1
ATOM 641 C C . PRO A 1 84 ? 0.970 -8.486 4.533 1.00 80.06 84 PRO A C 1
ATOM 643 O O . PRO A 1 84 ? 1.749 -8.997 5.338 1.00 80.06 84 PRO A O 1
ATOM 646 N N . GLN A 1 85 ? 0.829 -8.944 3.291 1.00 83.19 85 GLN A N 1
ATOM 647 C CA . GLN A 1 85 ? 1.644 -10.023 2.732 1.00 83.19 85 GLN A CA 1
ATOM 648 C C . GLN A 1 85 ? 2.723 -9.442 1.820 1.00 83.19 85 GLN A C 1
ATOM 650 O O . GLN A 1 85 ? 2.458 -8.492 1.084 1.00 83.19 85 GLN A O 1
ATOM 655 N N . ASP A 1 86 ? 3.914 -10.044 1.828 1.00 84.06 86 ASP A N 1
ATOM 656 C CA . ASP A 1 86 ? 4.955 -9.711 0.856 1.00 84.06 86 ASP A CA 1
ATOM 657 C C . ASP A 1 86 ? 4.513 -10.185 -0.534 1.00 84.06 86 ASP A C 1
ATOM 659 O O . ASP A 1 86 ? 4.292 -11.375 -0.771 1.00 84.06 86 ASP A O 1
ATOM 663 N N . THR A 1 87 ? 4.336 -9.230 -1.444 1.00 87.81 87 THR A N 1
ATOM 664 C CA . THR A 1 87 ? 3.875 -9.477 -2.814 1.00 87.81 87 THR A CA 1
ATOM 665 C C . THR A 1 87 ? 5.006 -9.420 -3.829 1.00 87.81 87 THR A C 1
ATOM 667 O O . THR A 1 87 ? 4.729 -9.469 -5.026 1.00 87.81 87 THR A O 1
ATOM 670 N N . ARG A 1 88 ? 6.268 -9.328 -3.403 1.00 88.69 88 ARG A N 1
ATOM 671 C CA . ARG A 1 88 ? 7.407 -9.316 -4.325 1.00 88.69 88 ARG A CA 1
ATOM 672 C C . ARG A 1 88 ? 7.542 -10.640 -5.075 1.00 88.69 88 ARG A C 1
ATOM 674 O O . ARG A 1 88 ? 6.987 -11.677 -4.694 1.00 88.69 88 ARG A O 1
ATOM 681 N N . ASP A 1 89 ? 8.241 -10.599 -6.199 1.00 89.94 89 ASP A N 1
ATOM 682 C CA . ASP A 1 89 ? 8.543 -11.809 -6.959 1.00 89.94 89 ASP A CA 1
ATOM 683 C C . ASP A 1 89 ? 9.628 -12.674 -6.286 1.00 89.94 89 ASP A C 1
ATOM 685 O O . ASP A 1 89 ? 10.177 -12.331 -5.239 1.00 89.94 89 ASP A O 1
ATOM 689 N N . GLY A 1 90 ? 9.958 -13.817 -6.897 1.00 89.94 90 GLY A N 1
ATOM 690 C CA . GLY A 1 90 ? 10.919 -14.776 -6.338 1.00 89.94 90 GLY A CA 1
ATOM 691 C C . GLY A 1 90 ? 12.352 -14.252 -6.177 1.00 89.94 90 GLY A C 1
ATOM 692 O O . GLY A 1 90 ? 13.168 -14.924 -5.550 1.00 89.94 90 GLY A O 1
ATOM 693 N N . VAL A 1 91 ? 12.668 -13.075 -6.725 1.00 88.75 91 VAL A N 1
ATOM 694 C CA . VAL A 1 91 ? 13.965 -12.405 -6.559 1.00 88.75 91 VAL A CA 1
ATOM 695 C C . VAL A 1 91 ? 13.849 -11.096 -5.771 1.00 88.75 91 VAL A C 1
ATOM 697 O O . VAL A 1 91 ? 14.841 -10.379 -5.644 1.00 88.75 91 VAL A O 1
ATOM 700 N N . GLY A 1 92 ? 12.680 -10.793 -5.202 1.00 85.81 92 GLY A N 1
ATOM 701 C CA . GLY A 1 92 ? 12.462 -9.650 -4.320 1.00 85.81 92 GLY A CA 1
ATOM 702 C C . GLY A 1 92 ? 12.199 -8.326 -5.040 1.00 85.81 92 GLY A C 1
ATOM 703 O O . GLY A 1 92 ? 12.572 -7.286 -4.506 1.00 85.81 92 GLY A O 1
ATOM 704 N N . ARG A 1 93 ? 11.613 -8.338 -6.244 1.00 88.06 93 ARG A N 1
ATOM 705 C CA . ARG A 1 93 ? 11.198 -7.118 -6.968 1.00 88.06 93 ARG A CA 1
ATOM 706 C C . ARG A 1 93 ? 9.748 -6.765 -6.669 1.00 88.06 93 ARG A C 1
ATOM 708 O O . ARG A 1 93 ? 8.911 -7.662 -6.557 1.00 88.06 93 ARG A O 1
ATOM 715 N N . GLU A 1 94 ? 9.448 -5.474 -6.551 1.00 88.06 94 GLU A N 1
ATOM 716 C CA . GLU A 1 94 ? 8.104 -4.993 -6.218 1.00 88.06 94 GLU A CA 1
ATOM 717 C C . GLU A 1 94 ? 7.109 -5.211 -7.368 1.00 88.06 94 GLU A C 1
ATOM 719 O O . GLU A 1 94 ? 7.473 -5.212 -8.550 1.00 88.06 94 GLU A O 1
ATOM 724 N N . ARG A 1 95 ? 5.836 -5.409 -6.995 1.00 90.31 95 ARG A N 1
ATOM 725 C CA . ARG A 1 95 ? 4.697 -5.524 -7.922 1.00 90.31 95 ARG A CA 1
ATOM 726 C C . ARG A 1 95 ? 3.703 -4.367 -7.810 1.00 90.31 95 ARG A C 1
ATOM 728 O O . ARG A 1 95 ? 3.013 -4.079 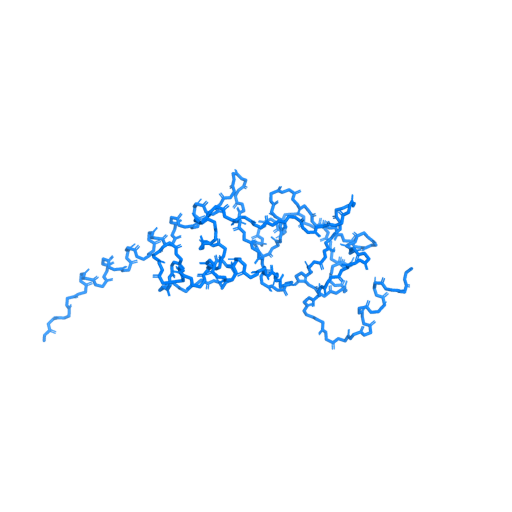-8.783 1.00 90.31 95 ARG A O 1
ATOM 735 N N . PHE A 1 96 ? 3.617 -3.730 -6.646 1.00 90.31 96 PHE A N 1
ATOM 736 C CA . PHE A 1 96 ? 2.762 -2.572 -6.387 1.00 90.31 96 PHE A CA 1
ATOM 737 C C . PHE A 1 96 ? 3.663 -1.378 -6.095 1.00 90.31 96 PHE A C 1
ATOM 739 O O . PHE A 1 96 ? 4.320 -1.347 -5.057 1.00 90.31 96 PHE A O 1
ATOM 746 N N . HIS A 1 97 ? 3.716 -0.417 -7.014 1.00 88.06 97 HIS A N 1
ATOM 747 C CA . HIS A 1 97 ? 4.733 0.633 -6.987 1.00 88.06 97 HIS A CA 1
ATOM 748 C C . HIS A 1 97 ? 4.145 1.966 -6.511 1.00 88.06 97 HIS A C 1
ATOM 750 O O . HIS A 1 97 ? 3.255 2.523 -7.154 1.00 88.06 97 HIS A O 1
ATOM 756 N N . GLN A 1 98 ? 4.676 2.512 -5.409 1.00 86.00 98 GLN A N 1
ATOM 757 C CA . GLN A 1 98 ? 4.273 3.815 -4.835 1.00 86.00 98 GLN A CA 1
ATOM 758 C C . GLN A 1 98 ? 4.605 5.023 -5.729 1.00 86.00 98 GLN A C 1
ATOM 760 O O . GLN A 1 98 ? 4.160 6.144 -5.464 1.00 86.00 98 GLN A O 1
ATOM 765 N N . TYR A 1 99 ? 5.385 4.799 -6.787 1.00 86.56 99 TYR A N 1
ATOM 766 C CA . TYR A 1 99 ? 5.940 5.827 -7.656 1.00 86.56 99 TYR A CA 1
ATOM 767 C C . TYR A 1 99 ? 5.844 5.432 -9.128 1.00 86.56 99 TYR A C 1
ATOM 769 O O . TYR A 1 99 ? 5.506 4.293 -9.464 1.00 86.56 99 TYR A O 1
ATOM 777 N N . SER A 1 100 ? 6.138 6.393 -10.004 1.00 88.69 100 SER A N 1
ATOM 778 C CA . SER A 1 100 ? 6.121 6.172 -11.446 1.00 88.69 100 SER A CA 1
ATOM 779 C C . SER A 1 100 ? 7.264 5.245 -11.882 1.00 88.69 100 SER A C 1
ATOM 781 O O . SER A 1 100 ? 8.279 5.161 -11.183 1.00 88.69 100 SER A O 1
ATOM 783 N N . PRO A 1 101 ? 7.156 4.587 -13.054 1.00 88.19 101 PRO A N 1
ATOM 784 C CA . PRO A 1 101 ? 8.223 3.742 -13.592 1.00 88.19 101 PRO A CA 1
ATOM 785 C C . PRO A 1 101 ? 9.580 4.457 -13.676 1.00 88.19 101 PRO A C 1
ATOM 787 O O . PRO A 1 101 ? 10.607 3.888 -13.327 1.00 88.19 101 PRO A O 1
ATOM 790 N N . GLU A 1 102 ? 9.586 5.733 -14.075 1.00 86.81 102 GLU A N 1
ATOM 791 C CA . GLU A 1 102 ? 10.801 6.555 -14.133 1.00 86.81 102 GLU A CA 1
ATOM 792 C C . GLU A 1 102 ? 11.423 6.740 -12.742 1.00 86.81 102 GLU A C 1
ATOM 794 O O . GLU A 1 102 ? 12.632 6.591 -12.570 1.00 86.81 102 GLU A O 1
ATOM 799 N N . GLN A 1 103 ? 10.598 7.044 -11.738 1.00 85.94 103 GLN A N 1
ATOM 800 C CA . GLN A 1 103 ? 11.051 7.278 -10.369 1.00 85.94 103 GLN A CA 1
ATOM 801 C C . GLN A 1 103 ?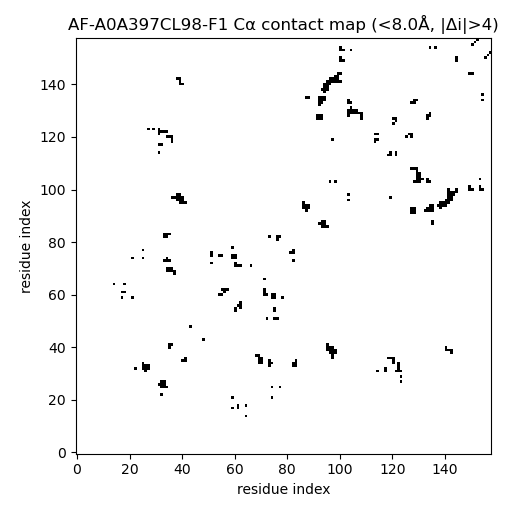 11.655 6.012 -9.760 1.00 85.94 103 GLN A C 1
ATOM 803 O O . GLN A 1 103 ? 12.777 6.061 -9.265 1.00 85.94 103 GLN A O 1
ATOM 808 N N . VAL A 1 104 ? 10.963 4.871 -9.848 1.00 84.44 104 VAL A N 1
ATOM 809 C CA . VAL A 1 104 ? 11.489 3.598 -9.321 1.00 84.44 104 VAL A CA 1
ATOM 810 C C . VAL A 1 104 ? 12.738 3.128 -10.073 1.00 84.44 104 VAL A C 1
ATOM 812 O O . VAL A 1 104 ? 13.598 2.463 -9.497 1.00 84.44 104 VAL A O 1
ATOM 815 N N . TYR A 1 105 ? 12.883 3.500 -11.347 1.00 85.00 105 TYR A N 1
ATOM 816 C CA . TYR A 1 105 ? 14.059 3.153 -12.133 1.00 85.00 105 TYR A CA 1
ATOM 817 C C . TYR A 1 105 ? 15.272 4.035 -11.791 1.00 85.00 105 TYR A C 1
ATOM 819 O O . TYR A 1 105 ? 16.370 3.515 -11.596 1.00 85.00 105 TYR A O 1
ATOM 827 N N . TYR A 1 106 ? 15.107 5.359 -11.702 1.00 83.75 106 TYR A N 1
ATOM 828 C CA . TYR A 1 106 ? 16.239 6.289 -11.583 1.00 83.75 106 TYR A CA 1
ATOM 829 C C . TYR A 1 106 ? 16.551 6.775 -10.174 1.00 83.75 106 TYR A C 1
ATOM 831 O O . TYR A 1 106 ? 17.664 7.262 -9.949 1.00 83.75 106 TYR A O 1
ATOM 839 N N . TRP A 1 107 ? 15.610 6.713 -9.232 1.00 79.69 107 TRP A N 1
ATOM 840 C CA . TRP A 1 107 ? 15.889 7.228 -7.900 1.00 79.69 107 TRP A CA 1
ATOM 841 C C . TRP A 1 107 ? 16.945 6.395 -7.179 1.00 79.69 107 TRP A C 1
ATOM 843 O O . TRP A 1 107 ? 16.965 5.166 -7.289 1.00 79.69 107 TRP A O 1
ATOM 853 N N . PRO A 1 108 ? 17.858 7.058 -6.448 1.00 71.62 108 PRO A N 1
ATOM 854 C CA . PRO A 1 108 ? 18.875 6.360 -5.687 1.00 71.62 108 PRO A CA 1
ATOM 855 C C . PRO A 1 108 ? 18.215 5.507 -4.605 1.00 71.62 108 PRO A C 1
ATOM 857 O O . PRO A 1 108 ? 17.246 5.922 -3.970 1.00 71.62 108 PRO A O 1
ATOM 860 N N . ASN A 1 109 ? 18.779 4.324 -4.372 1.00 67.94 109 ASN A N 1
ATOM 861 C CA . ASN A 1 109 ? 18.399 3.474 -3.254 1.00 67.94 109 ASN A CA 1
ATOM 862 C C . ASN A 1 109 ? 19.014 4.036 -1.959 1.00 67.94 109 ASN A C 1
ATOM 864 O O . ASN A 1 109 ? 20.001 3.509 -1.449 1.00 67.94 109 ASN A O 1
ATOM 868 N N . ASP A 1 110 ? 18.499 5.179 -1.506 1.00 65.69 110 ASP A N 1
ATOM 869 C CA . ASP A 1 110 ? 18.936 5.850 -0.282 1.00 65.69 110 ASP A CA 1
ATOM 870 C C . ASP A 1 110 ? 18.077 5.387 0.897 1.00 65.69 110 ASP A C 1
ATOM 872 O O . ASP A 1 110 ? 17.066 6.002 1.234 1.00 65.69 110 ASP A O 1
ATOM 876 N N . THR A 1 111 ? 18.491 4.288 1.523 1.00 59.28 111 THR A N 1
ATOM 877 C CA . THR A 1 111 ? 17.805 3.668 2.667 1.00 59.28 111 THR A CA 1
ATOM 878 C C . THR A 1 111 ? 17.522 4.651 3.804 1.00 59.28 111 THR A C 1
ATOM 880 O O . THR A 1 111 ? 16.476 4.552 4.433 1.00 59.28 111 THR A O 1
ATOM 883 N N . ASP A 1 112 ? 18.361 5.672 4.016 1.00 56.31 112 ASP A N 1
ATOM 884 C CA . ASP A 1 112 ? 18.149 6.649 5.092 1.00 56.31 112 ASP A CA 1
ATOM 885 C C . ASP A 1 112 ? 16.974 7.594 4.798 1.00 56.31 112 ASP A C 1
ATOM 887 O O . ASP A 1 112 ? 16.309 8.094 5.710 1.00 56.31 112 ASP A O 1
ATOM 891 N N . VAL A 1 113 ? 16.725 7.929 3.531 1.00 51.66 113 VAL A N 1
ATOM 892 C CA . VAL A 1 113 ? 15.557 8.736 3.137 1.00 51.66 113 VAL A CA 1
ATOM 893 C C . VAL A 1 113 ? 14.288 7.892 3.189 1.00 51.66 113 VAL A C 1
ATOM 895 O O . VAL A 1 113 ? 13.258 8.384 3.652 1.00 51.66 113 VAL A O 1
ATOM 898 N N . LEU A 1 114 ? 14.394 6.629 2.785 1.00 52.25 114 LEU A N 1
ATOM 899 C CA . LEU A 1 114 ? 13.290 5.678 2.698 1.00 52.25 114 LEU A CA 1
ATOM 900 C C . LEU A 1 114 ? 12.786 5.267 4.090 1.00 52.25 114 LEU A C 1
ATOM 902 O O . LEU A 1 114 ? 11.585 5.307 4.326 1.00 52.25 114 LEU A O 1
ATOM 906 N N . ASP A 1 115 ? 13.690 5.021 5.043 1.00 53.56 115 ASP A N 1
ATOM 907 C CA . ASP A 1 115 ? 13.350 4.677 6.433 1.00 53.56 115 ASP A CA 1
ATOM 908 C C . ASP A 1 115 ? 12.698 5.841 7.196 1.00 53.56 115 ASP A C 1
ATOM 910 O O . ASP A 1 115 ? 11.901 5.643 8.113 1.00 53.56 115 ASP A O 1
ATOM 914 N N . ARG A 1 116 ? 13.036 7.088 6.839 1.00 49.22 116 ARG A N 1
ATOM 915 C CA . ARG A 1 116 ? 12.459 8.294 7.469 1.00 49.22 116 ARG A CA 1
ATOM 916 C C . ARG A 1 116 ? 11.101 8.666 6.892 1.00 49.22 116 ARG A C 1
ATOM 918 O O . ARG A 1 116 ? 10.308 9.337 7.556 1.00 49.22 116 ARG A O 1
ATOM 925 N N . GLN A 1 117 ? 10.856 8.291 5.646 1.00 51.22 117 GLN A N 1
ATOM 926 C CA . GLN A 1 117 ? 9.603 8.521 4.959 1.00 51.22 117 GLN A CA 1
ATOM 927 C C . GLN A 1 117 ? 8.770 7.256 5.104 1.00 51.22 117 GLN A C 1
ATOM 929 O O . GLN A 1 117 ? 8.769 6.413 4.218 1.00 51.22 117 GLN A O 1
ATOM 934 N N . ASN A 1 118 ? 8.029 7.149 6.215 1.00 51.50 118 ASN A N 1
ATOM 935 C CA . ASN A 1 118 ? 7.122 6.033 6.523 1.00 51.50 118 ASN A CA 1
ATOM 936 C C . ASN A 1 118 ? 6.215 5.602 5.351 1.00 51.50 118 ASN A C 1
ATOM 938 O O . ASN A 1 118 ? 5.591 4.560 5.459 1.00 51.50 118 ASN A O 1
ATOM 942 N N . TRP A 1 119 ? 6.083 6.398 4.284 1.00 56.12 119 TRP A N 1
ATOM 943 C CA . TRP A 1 119 ? 5.384 6.104 3.027 1.00 56.12 119 TRP A CA 1
ATOM 944 C C . TRP A 1 119 ? 5.994 4.972 2.199 1.00 56.12 119 TRP A C 1
ATOM 946 O O . TRP A 1 119 ? 5.288 4.392 1.373 1.00 56.12 119 TRP A O 1
ATOM 956 N N . HIS A 1 120 ? 7.275 4.654 2.391 1.00 53.84 120 HIS A N 1
ATOM 957 C CA . HIS A 1 120 ? 7.876 3.514 1.719 1.00 53.84 120 HIS A CA 1
ATOM 958 C C . HIS A 1 120 ? 7.418 2.218 2.371 1.00 53.84 120 HIS A C 1
ATOM 960 O O . HIS A 1 120 ? 7.413 2.063 3.589 1.00 53.84 120 HIS A O 1
ATOM 966 N N . SER A 1 121 ? 7.052 1.273 1.518 1.00 52.25 121 SER A N 1
ATOM 967 C CA . SER A 1 121 ? 6.658 -0.097 1.816 1.00 52.25 121 SER A CA 1
ATOM 968 C C . SER A 1 121 ? 7.773 -0.942 2.450 1.00 52.25 121 SER A C 1
ATOM 970 O O . SER A 1 121 ? 7.708 -2.165 2.319 1.00 52.25 121 SER A O 1
ATOM 972 N N . ASP A 1 122 ? 8.751 -0.362 3.164 1.00 51.72 122 ASP A N 1
ATOM 973 C CA . ASP A 1 122 ? 9.744 -1.140 3.914 1.00 51.72 122 ASP A CA 1
ATOM 974 C C . ASP A 1 122 ? 9.114 -1.710 5.188 1.00 51.72 122 ASP A C 1
ATOM 976 O O . ASP A 1 122 ? 9.290 -1.274 6.329 1.00 51.72 122 ASP A O 1
ATOM 980 N N . HIS A 1 123 ? 8.308 -2.730 4.939 1.00 53.00 123 HIS A N 1
ATOM 981 C CA . HIS A 1 123 ? 7.833 -3.670 5.917 1.00 53.00 123 HIS A CA 1
ATOM 982 C C . HIS A 1 123 ? 9.042 -4.471 6.410 1.00 53.00 123 HIS A C 1
ATOM 984 O O . HIS A 1 123 ? 9.256 -5.597 5.985 1.00 53.00 123 HIS A O 1
ATOM 990 N N . VAL A 1 124 ? 9.817 -3.932 7.350 1.00 51.03 124 VAL A N 1
ATOM 991 C CA . VAL A 1 124 ? 10.722 -4.744 8.182 1.00 51.03 124 VAL A CA 1
ATOM 992 C C . VAL A 1 124 ? 11.808 -5.465 7.360 1.00 51.03 124 VAL A C 1
ATOM 994 O O . VAL A 1 124 ? 11.894 -6.694 7.340 1.00 51.03 124 VAL A O 1
ATOM 997 N N . GLY A 1 125 ? 12.670 -4.705 6.682 1.00 54.62 125 GLY A N 1
ATOM 998 C CA . GLY A 1 125 ? 13.769 -5.265 5.883 1.00 54.62 125 GLY A CA 1
ATOM 999 C C . GLY A 1 125 ? 13.310 -5.796 4.523 1.00 54.62 125 GLY A C 1
ATOM 1000 O O . GLY A 1 125 ? 14.041 -6.532 3.849 1.00 54.62 125 GLY A O 1
ATOM 1001 N N . ILE A 1 126 ? 12.102 -5.414 4.109 1.00 60.44 126 ILE A N 1
ATOM 1002 C CA . ILE A 1 126 ? 11.595 -5.575 2.753 1.00 60.44 126 ILE A CA 1
ATOM 1003 C C . ILE A 1 126 ? 12.081 -4.348 1.980 1.00 60.44 126 ILE A C 1
ATOM 1005 O O . ILE A 1 126 ? 11.337 -3.423 1.680 1.00 60.44 126 ILE A O 1
ATOM 1009 N N . GLY A 1 127 ? 13.373 -4.360 1.654 1.00 61.94 127 GLY A N 1
ATOM 1010 C CA . GLY A 1 127 ? 13.954 -3.330 0.807 1.00 61.94 127 GLY A CA 1
ATOM 1011 C C . GLY A 1 127 ? 13.330 -3.351 -0.588 1.00 61.94 127 GLY A C 1
ATOM 1012 O O . GLY A 1 127 ? 13.059 -4.421 -1.151 1.00 61.94 127 GLY A O 1
ATOM 1013 N N . TRP A 1 128 ? 13.140 -2.163 -1.152 1.00 69.06 128 TRP A N 1
ATOM 1014 C CA . TRP A 1 128 ? 12.847 -1.993 -2.569 1.00 69.06 128 TRP A CA 1
ATOM 1015 C C . TRP A 1 128 ? 14.123 -2.156 -3.407 1.00 69.06 128 TRP A C 1
ATOM 1017 O O . TRP A 1 128 ? 15.254 -1.992 -2.929 1.00 69.06 128 TRP A O 1
ATOM 1027 N N . LYS A 1 129 ? 13.944 -2.489 -4.680 1.00 79.38 129 LYS A N 1
ATOM 1028 C CA . LYS A 1 129 ? 15.017 -2.450 -5.672 1.00 79.38 129 LYS A CA 1
ATOM 1029 C C . LYS A 1 129 ? 14.775 -1.276 -6.611 1.00 79.38 129 LYS A C 1
ATOM 1031 O O . LYS A 1 129 ? 13.640 -0.847 -6.786 1.00 79.38 129 LYS A O 1
ATOM 1036 N N . ASN A 1 130 ? 15.833 -0.792 -7.249 1.00 80.12 130 ASN A N 1
ATOM 1037 C CA . ASN A 1 130 ? 15.766 0.261 -8.259 1.00 80.12 130 ASN A CA 1
ATOM 1038 C C . ASN A 1 130 ? 16.487 -0.163 -9.554 1.00 80.12 130 ASN A C 1
ATOM 1040 O O . ASN A 1 130 ? 17.039 -1.265 -9.6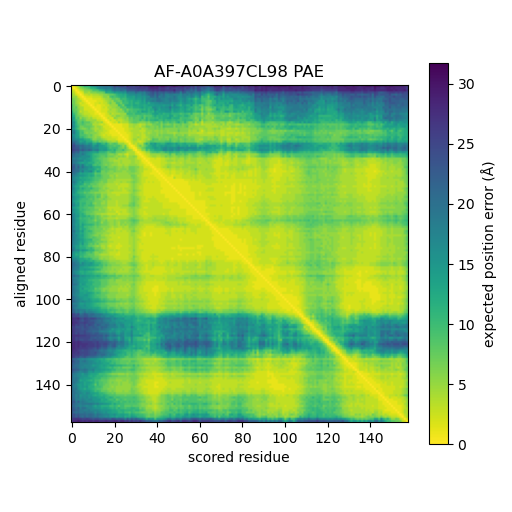51 1.00 80.12 130 ASN A O 1
ATOM 1044 N N . GLY A 1 131 ? 16.474 0.708 -10.564 1.00 81.94 131 GLY A N 1
ATOM 1045 C CA . GLY A 1 131 ? 17.127 0.462 -11.851 1.00 81.94 131 GLY A CA 1
ATOM 1046 C C . GLY A 1 131 ? 16.554 -0.748 -12.584 1.00 81.94 131 GLY A C 1
ATOM 1047 O O . GLY A 1 131 ? 15.362 -1.034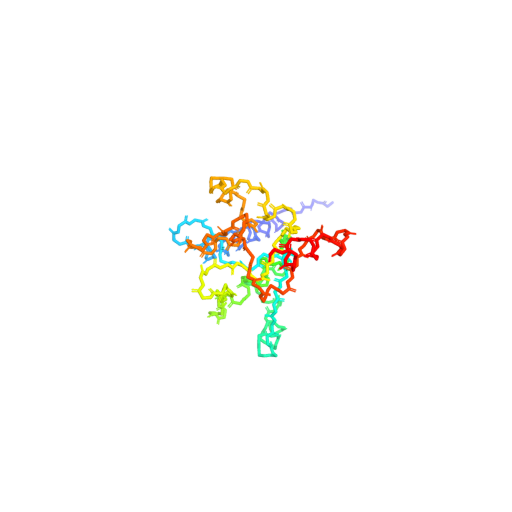 -12.502 1.00 81.94 131 GLY A O 1
ATOM 1048 N N . SER A 1 132 ? 17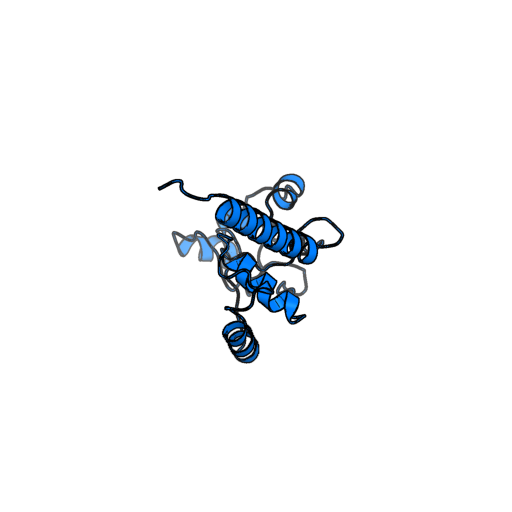.416 -1.504 -13.269 1.00 82.31 132 SER A N 1
ATOM 1049 C CA . SER A 1 132 ? 17.013 -2.707 -14.017 1.00 82.31 132 SER A CA 1
ATOM 1050 C C . SER A 1 132 ? 16.425 -3.815 -13.138 1.00 82.31 132 SER A C 1
ATOM 1052 O O . SER A 1 132 ? 15.800 -4.740 -13.645 1.00 82.31 132 SER A O 1
ATOM 1054 N N . GLU A 1 133 ? 16.623 -3.729 -11.824 1.00 83.62 133 GLU A N 1
ATOM 1055 C CA . GLU A 1 133 ? 16.110 -4.691 -10.857 1.00 83.62 133 GLU A CA 1
ATOM 1056 C C . GLU A 1 133 ? 14.870 -4.173 -10.121 1.00 83.62 133 GLU A C 1
ATOM 1058 O O . GLU A 1 133 ? 14.383 -4.876 -9.245 1.00 83.62 133 GLU A O 1
ATOM 1063 N N . CYS A 1 134 ? 14.345 -2.978 -10.426 1.00 79.44 134 CYS A N 1
ATOM 1064 C CA . CYS A 1 134 ? 13.257 -2.380 -9.641 1.00 79.44 134 CYS A CA 1
ATOM 1065 C C . CYS A 1 134 ? 11.998 -3.239 -9.600 1.00 79.44 134 CYS A C 1
ATOM 1067 O O . CYS A 1 134 ? 11.352 -3.412 -8.566 1.00 79.44 134 CYS A O 1
ATOM 1069 N N . CYS A 1 135 ? 11.653 -3.772 -10.763 1.00 87.06 135 CYS A N 1
ATOM 1070 C CA . CYS A 1 135 ? 10.271 -4.035 -11.072 1.00 87.06 135 CYS A CA 1
ATOM 1071 C C . CYS A 1 135 ? 10.117 -5.471 -11.536 1.00 87.06 135 CYS A C 1
ATOM 1073 O O . CYS A 1 135 ? 10.849 -5.956 -12.406 1.00 87.06 135 CYS A O 1
ATOM 1075 N N . ALA A 1 136 ? 9.171 -6.175 -10.925 1.00 89.62 136 ALA A N 1
ATOM 1076 C CA . ALA A 1 136 ? 8.848 -7.517 -11.354 1.00 89.62 136 ALA A CA 1
ATOM 1077 C C . ALA A 1 136 ? 8.218 -7.470 -12.755 1.00 89.62 136 ALA A C 1
ATOM 1079 O O . ALA A 1 136 ? 7.471 -6.544 -13.079 1.00 89.62 136 ALA A O 1
ATOM 1080 N N . ALA A 1 137 ? 8.484 -8.479 -13.586 1.00 88.06 137 ALA A N 1
ATOM 1081 C CA . ALA A 1 137 ? 7.876 -8.571 -14.919 1.00 88.06 137 ALA A CA 1
ATOM 1082 C C . ALA A 1 137 ? 6.339 -8.696 -14.854 1.00 88.06 137 ALA A C 1
ATOM 1084 O O . ALA A 1 137 ? 5.641 -8.346 -15.798 1.00 88.06 137 ALA A O 1
ATOM 1085 N N . ASP A 1 138 ? 5.817 -9.172 -13.722 1.00 90.88 138 ASP A N 1
ATOM 1086 C CA . ASP A 1 138 ? 4.400 -9.248 -13.374 1.00 90.88 138 ASP A CA 1
ATOM 1087 C C . ASP A 1 138 ? 3.972 -8.102 -12.433 1.00 90.88 138 ASP A C 1
ATOM 1089 O O . ASP A 1 138 ? 3.137 -8.290 -11.546 1.00 90.88 138 ASP A O 1
ATOM 1093 N N . SER A 1 139 ? 4.550 -6.906 -12.617 1.00 91.19 139 SER A N 1
ATOM 1094 C CA . SER A 1 139 ? 4.107 -5.686 -11.931 1.00 91.19 139 SER A CA 1
ATOM 1095 C C . SER A 1 139 ? 2.623 -5.408 -12.196 1.00 91.19 139 SER A C 1
ATOM 1097 O O . SER A 1 139 ? 2.135 -5.558 -13.314 1.00 91.19 139 SER A O 1
ATOM 1099 N N . VAL A 1 140 ? 1.909 -4.983 -11.155 1.00 92.50 140 VAL A N 1
ATOM 1100 C CA . VAL A 1 140 ? 0.450 -4.816 -11.146 1.00 92.50 140 VAL A CA 1
ATOM 1101 C C . VAL A 1 140 ? 0.058 -3.347 -11.286 1.00 92.50 140 VAL A C 1
ATOM 1103 O O . VAL A 1 140 ? -0.845 -3.028 -12.058 1.00 92.50 140 VAL A O 1
ATOM 1106 N N . THR A 1 141 ? 0.719 -2.444 -10.560 1.00 92.12 141 THR A N 1
ATOM 1107 C CA . THR A 1 141 ? 0.343 -1.022 -10.500 1.00 92.12 141 THR A CA 1
ATOM 1108 C C . THR A 1 141 ? 1.555 -0.107 -10.402 1.00 92.12 141 THR A C 1
ATOM 1110 O O . THR A 1 141 ? 2.547 -0.445 -9.765 1.00 92.12 141 THR A O 1
ATOM 1113 N N . PHE A 1 142 ? 1.431 1.091 -10.977 1.00 91.00 142 PHE A N 1
ATOM 1114 C CA . PHE A 1 142 ? 2.353 2.206 -10.774 1.00 91.00 142 PHE A CA 1
ATOM 1115 C C . PHE A 1 142 ? 1.565 3.461 -10.427 1.00 91.00 142 PHE A C 1
ATOM 1117 O O . PHE A 1 142 ? 0.564 3.773 -11.078 1.00 91.00 142 PHE A O 1
ATOM 1124 N N . HIS A 1 143 ? 2.027 4.190 -9.419 1.00 91.56 143 HIS A N 1
ATOM 1125 C CA . HIS A 1 143 ? 1.465 5.483 -9.057 1.00 91.56 143 HIS A CA 1
ATOM 1126 C C . HIS A 1 143 ? 2.080 6.614 -9.900 1.00 91.56 143 HIS A C 1
ATOM 1128 O O . HIS A 1 143 ? 3.099 6.427 -10.558 1.00 91.56 143 HIS A O 1
ATOM 1134 N N . TYR A 1 144 ? 1.464 7.801 -9.905 1.00 91.69 144 TYR A N 1
ATOM 1135 C CA . TYR A 1 144 ? 1.948 8.981 -10.647 1.00 91.69 144 TYR A CA 1
ATOM 1136 C C . TYR A 1 144 ? 2.251 8.747 -12.146 1.00 91.69 144 TYR A C 1
ATOM 1138 O O . TYR A 1 144 ? 3.104 9.413 -12.735 1.00 91.69 144 TYR A O 1
ATOM 1146 N N . VAL A 1 145 ? 1.551 7.810 -12.796 1.00 91.12 145 VAL A N 1
ATOM 1147 C CA . VAL A 1 145 ? 1.677 7.595 -14.244 1.00 91.12 145 VAL A CA 1
ATOM 1148 C C . VAL A 1 145 ? 0.870 8.653 -14.987 1.00 91.12 145 VAL A C 1
ATOM 1150 O O . VAL A 1 145 ? -0.357 8.686 -14.915 1.00 91.12 145 VAL A O 1
ATOM 1153 N N . HIS A 1 146 ? 1.572 9.509 -15.724 1.00 89.69 146 HIS A N 1
ATOM 1154 C CA . HIS A 1 146 ? 0.962 10.530 -16.580 1.00 89.69 146 HIS A CA 1
ATOM 1155 C C . HIS A 1 146 ? 0.938 10.136 -18.062 1.00 89.69 146 HIS A C 1
ATOM 1157 O O . HIS A 1 146 ? 0.136 10.676 -18.820 1.00 89.69 146 HIS A O 1
ATOM 1163 N N . ASP A 1 147 ? 1.791 9.190 -18.465 1.00 90.12 147 ASP A N 1
ATOM 1164 C CA . ASP A 1 147 ? 1.894 8.682 -19.831 1.00 90.12 147 ASP A CA 1
ATOM 1165 C C . ASP A 1 147 ? 2.176 7.173 -19.806 1.00 90.12 147 ASP A C 1
ATOM 1167 O O . ASP A 1 147 ? 3.152 6.714 -19.206 1.00 90.12 147 ASP A O 1
ATOM 1171 N N . MET A 1 148 ? 1.318 6.397 -20.467 1.00 88.25 148 MET A N 1
ATOM 1172 C CA . MET A 1 148 ? 1.454 4.942 -20.553 1.00 88.25 148 MET A CA 1
ATOM 1173 C C . MET A 1 148 ? 2.662 4.509 -21.390 1.00 88.25 148 MET A C 1
ATOM 1175 O O . MET A 1 148 ? 3.169 3.409 -21.174 1.00 88.25 148 MET A O 1
ATOM 1179 N N . ALA A 1 149 ? 3.175 5.369 -22.276 1.00 87.94 149 ALA A N 1
ATOM 1180 C CA . ALA A 1 149 ? 4.405 5.096 -23.017 1.00 87.94 149 ALA A CA 1
ATOM 1181 C C . ALA A 1 149 ? 5.620 4.937 -22.086 1.00 87.94 149 ALA A C 1
ATOM 1183 O O . ALA A 1 149 ? 6.551 4.202 -22.410 1.00 87.94 149 ALA A O 1
ATOM 1184 N N . LEU A 1 150 ? 5.605 5.569 -20.903 1.00 83.50 150 LEU A N 1
ATOM 1185 C CA . LEU A 1 150 ? 6.658 5.386 -19.902 1.00 83.50 150 LEU A CA 1
ATOM 1186 C C . LEU A 1 150 ? 6.622 3.969 -19.321 1.00 83.50 150 LEU A C 1
ATOM 1188 O O . LEU A 1 150 ? 7.660 3.330 -19.205 1.00 83.50 150 LEU A O 1
ATOM 1192 N N . VAL A 1 151 ? 5.434 3.443 -19.010 1.00 85.00 151 VAL A N 1
ATOM 1193 C CA . VAL A 1 151 ? 5.285 2.055 -18.541 1.00 85.00 151 VAL A CA 1
ATOM 1194 C C . VAL A 1 151 ? 5.848 1.094 -19.591 1.00 85.00 151 VAL A C 1
ATOM 1196 O O . VAL A 1 151 ? 6.634 0.212 -19.258 1.00 85.00 151 VAL A O 1
ATOM 1199 N N . GLU A 1 152 ? 5.517 1.303 -20.868 1.00 84.31 152 GLU A N 1
ATOM 1200 C CA . GLU A 1 152 ? 6.057 0.495 -21.965 1.00 84.31 152 GLU A CA 1
ATOM 1201 C C . GLU A 1 152 ? 7.589 0.560 -22.052 1.00 84.31 152 GLU A C 1
ATOM 1203 O O . GLU A 1 152 ? 8.253 -0.480 -22.083 1.00 84.31 152 GLU A O 1
ATOM 1208 N N . ALA A 1 153 ? 8.152 1.769 -22.016 1.00 83.38 153 ALA A N 1
ATOM 1209 C CA . ALA A 1 153 ? 9.586 1.997 -22.136 1.00 83.38 153 ALA A CA 1
ATOM 1210 C C . ALA A 1 153 ? 10.408 1.349 -21.008 1.00 83.38 153 ALA A C 1
ATOM 1212 O O . ALA A 1 153 ? 11.484 0.823 -21.286 1.00 83.38 153 ALA A O 1
ATOM 1213 N N . TYR A 1 154 ? 9.920 1.376 -19.762 1.00 79.19 154 TYR A N 1
ATOM 1214 C CA . TYR A 1 154 ? 10.678 0.879 -18.605 1.00 79.19 154 TYR A CA 1
ATOM 1215 C C . TYR A 1 154 ? 10.421 -0.595 -18.261 1.00 79.19 154 TYR A C 1
ATOM 1217 O O . TYR A 1 154 ? 11.282 -1.205 -17.632 1.00 79.19 154 TYR A O 1
ATOM 1225 N N . LEU A 1 155 ? 9.276 -1.180 -18.644 1.00 77.50 155 LEU A N 1
ATOM 1226 C CA . LEU A 1 155 ? 8.939 -2.573 -18.287 1.00 77.50 155 LEU A CA 1
ATOM 1227 C C . LEU A 1 155 ? 9.038 -3.573 -19.433 1.00 77.50 155 LEU A C 1
ATOM 1229 O O . LEU A 1 155 ? 9.299 -4.746 -19.177 1.00 77.50 155 LEU A O 1
ATOM 1233 N N . TYR A 1 156 ? 8.776 -3.148 -20.669 1.00 74.19 156 TYR A N 1
ATOM 1234 C CA . TYR A 1 156 ? 8.602 -4.079 -21.789 1.00 74.19 156 TYR A CA 1
ATOM 1235 C C . TYR A 1 156 ? 9.640 -3.906 -22.899 1.00 74.19 156 TYR A C 1
ATOM 1237 O O . TYR A 1 156 ? 9.768 -4.789 -23.743 1.00 74.19 156 TYR A O 1
ATOM 1245 N N . ASN A 1 157 ? 10.390 -2.800 -22.901 1.00 64.94 157 ASN A N 1
ATOM 1246 C CA . ASN A 1 157 ? 11.382 -2.490 -23.933 1.00 64.94 157 ASN A CA 1
ATOM 1247 C C . ASN A 1 157 ? 12.843 -2.721 -23.485 1.00 64.94 157 ASN A C 1
ATOM 1249 O O . ASN A 1 157 ? 13.755 -2.062 -23.988 1.00 64.94 157 ASN A O 1
ATOM 1253 N N . THR A 1 158 ? 13.059 -3.631 -22.529 1.00 54.03 158 THR A N 1
ATOM 1254 C CA . THR A 1 158 ? 14.380 -4.027 -22.003 1.00 54.03 158 THR A CA 1
ATOM 1255 C C . THR A 1 158 ? 14.781 -5.424 -22.447 1.00 54.03 158 THR A C 1
ATOM 1257 O O . THR A 1 158 ? 13.950 -6.341 -22.254 1.00 54.03 158 THR A O 1
#

Nearest PDB structures (foldseek):
  7q4i-assembly1_A  TM=7.105E-01  e=1.037E-02  Drosophila melanogaster

Organism: Aphanomyces astaci (NCBI:txid112090)

Foldseek 3Di:
DDDDCVVVVVVVVVLVVLVVVLQVLQADPVGAGFWDFPQLHDDDDPVLVVQQVVPCPPSQLSVVDPDPPRSSSQSSVVVVVHGDDQPADPVLADQRESAALVCQAPPDQPVVVQVVPSNHPPPPVSGAHYHLRHHDLNRDGHGPDPDCVSVCVRRPVD